Protein AF-A0A2V9HHX9-F1 (afdb_monomer)

Nearest PDB structures (foldseek):
  8jyw-assembly1_A  TM=2.993E-01  e=6.103E+00  Trichoplax adhaerens

Sequence (146 aa):
MHTGVTGSNGVGTNSDPKNKGTGLNLFDDQAAISGDFRPILLASDGRSGRSNPFRGLSHWNLDTSFGKTTAITERMHVTFSADFFNLFNHVIYCDPGATNGNNVGCGGSLSLASGLQNFGVISSQFIPANRTSGSRWIQLSLRFEF

Structure (mmCIF, N/CA/C/O backbone):
data_AF-A0A2V9HHX9-F1
#
_entry.id   AF-A0A2V9HHX9-F1
#
loop_
_atom_site.group_PDB
_atom_site.id
_atom_site.type_symbol
_atom_site.label_atom_id
_atom_site.label_alt_id
_atom_site.label_comp_id
_atom_site.label_asym_id
_atom_site.label_entity_id
_atom_site.label_seq_id
_atom_site.pdbx_PDB_ins_code
_atom_site.Cartn_x
_atom_site.Cartn_y
_atom_site.Cartn_z
_atom_site.occupancy
_atom_site.B_iso_or_equiv
_atom_site.auth_seq_id
_atom_site.auth_comp_id
_atom_site.auth_asym_id
_atom_site.auth_atom_id
_atom_site.pdbx_PDB_model_num
ATOM 1 N N . MET A 1 1 ? -1.157 -5.301 -9.726 1.00 88.12 1 MET A N 1
ATOM 2 C CA . MET A 1 1 ? -0.013 -5.705 -8.885 1.00 88.12 1 MET A CA 1
ATOM 3 C C . MET A 1 1 ? 0.311 -7.136 -9.235 1.00 88.12 1 MET A C 1
ATOM 5 O O . MET A 1 1 ? -0.605 -7.946 -9.298 1.00 88.12 1 MET A O 1
ATOM 9 N N . HIS A 1 2 ? 1.576 -7.397 -9.531 1.00 92.44 2 HIS A N 1
ATOM 10 C CA . HIS A 1 2 ? 2.089 -8.673 -10.007 1.00 92.44 2 HIS A CA 1
ATOM 11 C C . HIS A 1 2 ? 3.028 -9.263 -8.955 1.00 92.44 2 HIS A C 1
ATOM 13 O O . HIS A 1 2 ? 3.791 -8.535 -8.314 1.00 92.44 2 HIS A O 1
ATOM 19 N N . THR A 1 3 ? 2.946 -10.578 -8.768 1.00 92.75 3 THR A N 1
ATOM 20 C CA . THR A 1 3 ? 3.710 -11.349 -7.778 1.00 92.75 3 THR A CA 1
ATOM 21 C C . THR A 1 3 ? 4.722 -12.254 -8.471 1.00 92.75 3 THR A C 1
ATOM 23 O O . THR A 1 3 ? 4.442 -12.756 -9.554 1.00 92.75 3 THR A O 1
ATOM 26 N N . GLY A 1 4 ? 5.856 -12.534 -7.829 1.00 89.69 4 GLY A N 1
ATOM 27 C CA . GLY A 1 4 ? 6.916 -13.370 -8.408 1.00 89.69 4 GLY A CA 1
ATOM 28 C C . GLY A 1 4 ? 7.747 -12.651 -9.472 1.00 89.69 4 GLY A C 1
ATOM 29 O O . GLY A 1 4 ? 8.468 -13.291 -10.231 1.00 89.69 4 GLY A O 1
ATOM 30 N N . VAL A 1 5 ? 7.654 -11.323 -9.527 1.00 90.56 5 VAL A N 1
ATOM 31 C CA . VAL A 1 5 ? 8.353 -10.508 -10.516 1.00 90.56 5 VAL A CA 1
ATOM 32 C C . VAL A 1 5 ? 9.784 -10.253 -10.042 1.00 90.56 5 VAL A C 1
ATOM 34 O O . VAL A 1 5 ? 9.989 -9.637 -8.999 1.00 90.56 5 VAL A O 1
ATOM 37 N N . THR A 1 6 ? 10.780 -10.716 -10.800 1.00 90.06 6 THR A N 1
ATOM 38 C CA . THR A 1 6 ? 12.209 -10.580 -10.449 1.00 90.06 6 THR A CA 1
ATOM 39 C C . THR A 1 6 ? 12.910 -9.413 -11.139 1.00 90.06 6 THR A C 1
ATOM 41 O O . THR A 1 6 ? 14.037 -9.086 -10.786 1.00 90.06 6 THR A O 1
ATOM 44 N N . GLY A 1 7 ? 12.276 -8.784 -12.127 1.00 87.12 7 GLY A N 1
ATOM 45 C CA . GLY A 1 7 ? 12.951 -7.827 -12.999 1.00 87.12 7 GLY A CA 1
ATOM 46 C C . GLY A 1 7 ? 13.628 -8.483 -14.205 1.00 87.12 7 GLY A C 1
ATOM 47 O O . GLY A 1 7 ? 14.001 -9.658 -14.158 1.00 87.12 7 GLY A O 1
ATOM 48 N N . SER A 1 8 ? 13.807 -7.723 -15.283 1.00 88.25 8 SER A N 1
ATOM 49 C CA . SER A 1 8 ? 14.572 -8.131 -16.470 1.00 88.25 8 SER A CA 1
ATOM 50 C C . SER A 1 8 ? 15.372 -6.951 -17.036 1.00 88.25 8 SER A C 1
ATOM 52 O O . SER A 1 8 ? 15.029 -5.790 -16.824 1.00 88.25 8 SER A O 1
ATOM 54 N N . ASN A 1 9 ? 16.492 -7.226 -17.716 1.00 87.25 9 ASN A N 1
ATOM 55 C CA . ASN A 1 9 ? 17.343 -6.207 -18.358 1.00 87.25 9 ASN A CA 1
ATOM 56 C C . ASN A 1 9 ? 17.786 -5.043 -17.439 1.00 87.25 9 ASN A C 1
ATOM 58 O O . ASN A 1 9 ? 17.964 -3.916 -17.894 1.00 87.25 9 ASN A O 1
ATOM 62 N N . GLY A 1 10 ? 17.957 -5.296 -16.135 1.00 87.81 10 GLY A N 1
ATOM 63 C CA . GLY A 1 10 ? 18.320 -4.264 -15.151 1.00 87.81 10 GLY A CA 1
ATOM 64 C C . GLY A 1 10 ? 17.166 -3.345 -14.724 1.00 87.81 10 GLY A C 1
ATOM 65 O O . GLY A 1 10 ? 17.391 -2.392 -13.976 1.00 87.81 10 GLY A O 1
ATOM 66 N N . VAL A 1 11 ? 15.940 -3.633 -15.166 1.00 92.12 11 VAL A N 1
ATOM 67 C CA . VAL A 1 11 ? 14.711 -2.920 -14.806 1.00 92.12 11 VAL A CA 1
ATOM 68 C C . VAL A 1 11 ? 13.934 -3.729 -13.769 1.00 92.12 11 VAL A C 1
ATOM 70 O O . VAL A 1 11 ? 13.819 -4.946 -13.880 1.00 92.12 11 VAL A O 1
ATOM 73 N N . GLY A 1 12 ? 13.434 -3.068 -12.723 1.00 91.44 12 GLY A N 1
ATOM 74 C CA . GLY A 1 12 ? 12.617 -3.690 -11.676 1.00 91.44 12 GLY A CA 1
ATOM 75 C C . GLY A 1 12 ? 13.322 -4.785 -10.863 1.00 91.44 12 GLY A C 1
ATOM 76 O O . GLY A 1 12 ? 12.656 -5.532 -10.150 1.00 91.44 12 GLY A O 1
ATOM 77 N N . THR A 1 13 ? 14.652 -4.909 -10.945 1.00 93.00 13 THR A N 1
ATOM 78 C CA . THR A 1 13 ? 15.423 -6.007 -10.327 1.00 93.00 13 THR A CA 1
ATOM 79 C C . THR A 1 13 ? 15.398 -6.014 -8.801 1.00 93.00 13 THR A C 1
ATOM 81 O O . THR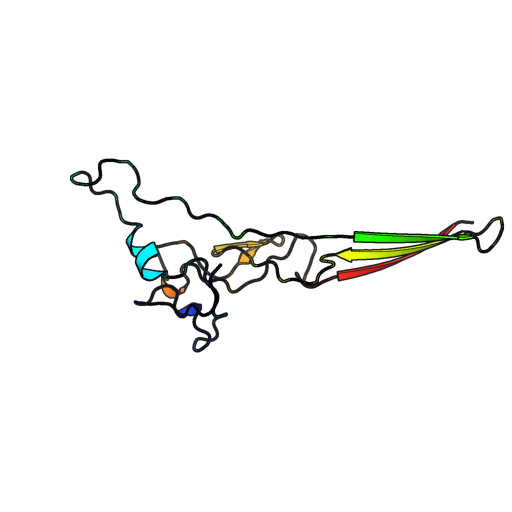 A 1 13 ? 15.687 -7.039 -8.183 1.00 93.00 13 THR A O 1
ATOM 84 N N . ASN A 1 14 ? 15.032 -4.892 -8.175 1.00 92.62 14 ASN A N 1
ATOM 85 C CA . ASN A 1 14 ? 14.867 -4.811 -6.723 1.00 92.62 14 ASN A CA 1
ATOM 86 C C . ASN A 1 14 ? 13.531 -5.406 -6.248 1.00 92.62 14 ASN A C 1
ATOM 88 O O . ASN A 1 14 ? 13.308 -5.507 -5.043 1.00 92.62 14 ASN A O 1
ATOM 92 N N . SER A 1 15 ? 12.657 -5.836 -7.167 1.00 91.56 15 SER A N 1
ATOM 93 C CA . SER A 1 15 ? 11.552 -6.730 -6.825 1.00 91.56 15 SER A CA 1
ATOM 94 C C . SER A 1 15 ? 12.042 -8.152 -6.522 1.00 91.56 15 SER A C 1
ATOM 96 O O . SER A 1 15 ? 11.366 -8.833 -5.765 1.00 91.56 15 SER A O 1
ATOM 98 N N . ASP A 1 16 ? 13.196 -8.615 -7.025 1.00 93.69 16 ASP A N 1
ATOM 99 C CA . ASP A 1 16 ? 13.651 -10.006 -6.839 1.00 93.69 16 ASP A CA 1
ATOM 100 C C . ASP A 1 16 ? 13.850 -10.370 -5.351 1.00 93.69 16 ASP A C 1
ATOM 102 O O . ASP A 1 16 ? 14.689 -9.757 -4.679 1.00 93.69 16 ASP A O 1
ATOM 106 N N . PRO A 1 17 ? 13.161 -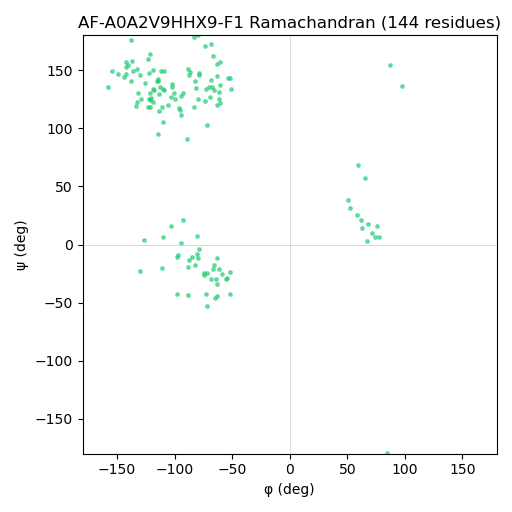11.403 -4.826 1.00 92.25 17 PRO A N 1
ATOM 107 C CA . PRO A 1 17 ? 13.402 -11.914 -3.478 1.00 92.25 17 PRO A CA 1
ATOM 108 C C . PRO A 1 17 ? 14.862 -12.302 -3.195 1.00 92.25 17 PRO A C 1
ATOM 110 O O . PRO A 1 17 ? 15.319 -12.160 -2.059 1.00 92.25 17 PRO A O 1
ATOM 113 N N . LYS A 1 18 ? 15.638 -12.723 -4.207 1.00 90.06 18 LYS A N 1
ATOM 114 C CA . LYS A 1 18 ? 17.084 -12.994 -4.058 1.00 90.06 18 LYS A CA 1
ATOM 115 C C . LYS A 1 18 ? 17.880 -11.737 -3.701 1.00 90.06 18 LYS A C 1
ATOM 117 O O . LYS A 1 18 ? 18.873 -11.824 -2.983 1.00 90.06 18 LYS A O 1
ATOM 122 N N . ASN A 1 19 ? 17.403 -10.573 -4.136 1.00 87.19 19 ASN A N 1
ATOM 123 C CA . ASN A 1 19 ? 17.972 -9.261 -3.830 1.00 87.19 19 ASN A CA 1
ATOM 124 C C . ASN A 1 19 ? 17.316 -8.612 -2.600 1.00 87.19 19 ASN A C 1
ATOM 126 O O . ASN A 1 19 ? 17.391 -7.396 -2.434 1.00 87.19 19 ASN A O 1
ATOM 130 N N . LYS A 1 20 ? 16.670 -9.407 -1.731 1.00 87.88 20 LYS A N 1
ATOM 131 C CA . LYS A 1 20 ? 15.867 -8.930 -0.589 1.00 87.88 20 LYS A CA 1
ATOM 132 C C . LYS A 1 20 ? 14.659 -8.075 -1.005 1.00 87.88 20 LYS A C 1
ATOM 134 O O . LYS A 1 20 ? 14.143 -7.302 -0.199 1.00 87.88 20 LYS A O 1
ATOM 139 N N . GLY A 1 21 ? 14.220 -8.211 -2.255 1.00 88.62 21 GLY A N 1
ATOM 140 C CA . GLY A 1 21 ? 12.984 -7.633 -2.759 1.00 88.62 21 GLY A CA 1
ATOM 141 C C . GLY A 1 21 ? 11.748 -8.369 -2.248 1.00 88.62 21 GLY A C 1
ATOM 142 O O . GLY A 1 21 ? 11.821 -9.436 -1.640 1.00 88.62 21 GLY A O 1
ATOM 143 N N . THR A 1 22 ? 10.581 -7.795 -2.507 1.00 91.31 22 THR A N 1
ATOM 144 C CA . THR A 1 22 ? 9.287 -8.345 -2.070 1.00 91.31 22 THR A CA 1
ATOM 145 C C . THR A 1 22 ? 8.707 -9.395 -3.018 1.00 91.31 22 THR A C 1
ATOM 147 O O . THR A 1 22 ? 7.715 -10.038 -2.690 1.00 91.31 22 THR A O 1
ATOM 150 N N . GLY A 1 23 ? 9.279 -9.552 -4.211 1.00 92.94 23 GLY A N 1
ATOM 151 C CA . GLY A 1 23 ? 8.683 -10.278 -5.332 1.00 92.94 23 GLY A CA 1
ATOM 152 C C . GLY A 1 23 ? 7.508 -9.541 -5.972 1.00 92.94 23 GLY A C 1
ATOM 153 O O . GLY A 1 23 ? 6.784 -10.144 -6.761 1.00 92.94 23 GLY A O 1
ATOM 154 N N . LEU A 1 24 ? 7.274 -8.274 -5.611 1.00 93.69 24 LEU A N 1
ATOM 155 C CA . LEU A 1 24 ? 6.096 -7.512 -6.015 1.00 93.69 24 LEU A CA 1
ATOM 156 C C . LEU A 1 24 ? 6.472 -6.369 -6.952 1.00 93.69 24 LEU A C 1
ATOM 158 O O . LEU A 1 24 ? 7.413 -5.609 -6.690 1.00 93.69 24 LEU A O 1
ATOM 162 N N . ASN A 1 25 ? 5.697 -6.214 -8.020 1.00 93.88 25 ASN A N 1
ATOM 163 C CA . ASN A 1 25 ? 5.839 -5.106 -8.955 1.00 93.88 25 ASN A CA 1
ATOM 164 C C . ASN A 1 25 ? 4.469 -4.616 -9.450 1.00 93.88 25 ASN A C 1
ATOM 166 O O . ASN A 1 25 ? 3.463 -5.332 -9.405 1.00 93.88 25 ASN A O 1
ATOM 170 N N . LEU A 1 26 ? 4.410 -3.370 -9.906 1.00 92.69 26 LEU A N 1
ATOM 171 C CA . LEU A 1 26 ? 3.233 -2.801 -10.548 1.00 92.69 26 LEU A CA 1
ATOM 172 C C . LEU A 1 26 ? 2.970 -3.448 -11.915 1.00 92.69 26 LEU A C 1
ATOM 174 O O . LEU A 1 26 ? 1.807 -3.561 -12.300 1.00 92.69 26 LEU A O 1
ATOM 178 N N . PHE A 1 27 ? 4.025 -3.912 -12.590 1.00 91.44 27 PHE A N 1
ATOM 179 C CA . PHE A 1 27 ? 3.995 -4.473 -13.939 1.00 91.44 27 PHE A CA 1
ATOM 180 C C . PHE A 1 27 ? 4.461 -5.931 -13.961 1.00 91.44 27 PHE A C 1
ATOM 182 O O . PHE A 1 27 ? 5.313 -6.327 -13.168 1.00 91.44 27 PHE A O 1
ATOM 189 N N . ASP A 1 28 ? 3.936 -6.706 -14.908 1.00 91.19 28 ASP A N 1
ATOM 190 C CA . ASP A 1 28 ? 4.386 -8.078 -15.177 1.00 91.19 28 ASP A CA 1
ATOM 191 C C . ASP A 1 28 ? 5.772 -8.077 -15.846 1.00 91.19 28 ASP A C 1
ATOM 193 O O . ASP A 1 28 ? 6.734 -8.644 -15.328 1.00 91.19 28 ASP A O 1
ATOM 197 N N . ASP A 1 29 ? 5.892 -7.322 -16.945 1.00 90.69 29 ASP A N 1
ATOM 198 C CA . ASP A 1 29 ? 7.133 -7.086 -17.683 1.00 90.69 29 ASP A CA 1
ATOM 199 C C . ASP A 1 29 ? 7.533 -5.607 -17.603 1.00 90.69 29 ASP A C 1
ATOM 201 O O . ASP A 1 29 ? 7.079 -4.748 -18.360 1.00 90.69 29 ASP A O 1
ATOM 205 N N . GLN A 1 30 ? 8.398 -5.297 -16.646 1.00 90.44 30 GLN A N 1
ATOM 206 C CA . GLN A 1 30 ? 8.839 -3.928 -16.372 1.00 90.44 30 GLN A CA 1
ATOM 207 C C . GLN A 1 30 ? 9.833 -3.419 -17.433 1.00 90.44 30 GLN A C 1
ATOM 209 O O . GLN A 1 30 ? 9.886 -2.211 -17.685 1.00 90.44 30 GLN A O 1
ATOM 214 N N . ALA A 1 31 ? 10.579 -4.304 -18.104 1.00 89.62 31 ALA A N 1
ATOM 215 C CA . ALA A 1 31 ? 11.489 -3.909 -19.177 1.00 89.62 31 ALA A CA 1
ATOM 216 C C . ALA A 1 31 ? 10.719 -3.500 -20.440 1.00 89.62 31 ALA A C 1
ATOM 218 O O . ALA A 1 31 ? 11.024 -2.459 -21.023 1.00 89.62 31 ALA A O 1
ATOM 219 N N . ALA A 1 32 ? 9.679 -4.249 -20.820 1.00 89.38 32 ALA A N 1
ATOM 220 C CA . ALA A 1 32 ? 8.815 -3.870 -21.940 1.00 89.38 32 ALA A CA 1
ATOM 221 C C . ALA A 1 32 ? 8.082 -2.546 -21.673 1.00 89.38 32 ALA A C 1
ATOM 223 O O . ALA A 1 32 ? 8.063 -1.666 -22.534 1.00 89.38 32 ALA A O 1
ATOM 224 N N . ILE A 1 33 ? 7.536 -2.373 -20.461 1.00 89.31 33 ILE A N 1
ATOM 225 C CA . ILE A 1 33 ? 6.833 -1.139 -20.085 1.00 89.31 33 ILE A CA 1
ATOM 226 C C . ILE A 1 33 ? 7.782 0.055 -20.073 1.00 89.31 33 ILE A C 1
ATOM 228 O O . ILE A 1 33 ? 7.445 1.089 -20.638 1.00 89.31 33 ILE A O 1
ATOM 232 N N . SER A 1 34 ? 8.974 -0.065 -19.482 1.00 88.44 34 SER A N 1
ATOM 233 C CA . SER A 1 34 ? 9.930 1.048 -19.481 1.00 88.44 34 SER A CA 1
ATOM 234 C C . SER A 1 34 ? 10.400 1.423 -20.893 1.00 88.44 34 SER A C 1
ATOM 236 O O . SER A 1 34 ? 10.568 2.604 -21.173 1.00 88.44 34 SER A O 1
ATOM 238 N N . GLY A 1 35 ? 10.526 0.465 -21.818 1.00 86.75 35 GLY A N 1
ATOM 239 C CA . GLY A 1 35 ? 10.861 0.740 -23.221 1.00 86.75 35 GLY A CA 1
ATOM 240 C C . GLY A 1 35 ? 9.789 1.503 -24.017 1.00 86.75 35 GLY A C 1
ATOM 241 O O . GLY A 1 35 ? 10.116 2.127 -25.029 1.00 86.75 35 GLY A O 1
ATOM 242 N N . ASP A 1 36 ? 8.528 1.496 -23.573 1.00 86.19 36 ASP A N 1
ATOM 243 C CA . ASP A 1 36 ? 7.434 2.223 -24.240 1.00 86.19 36 ASP A CA 1
ATOM 244 C C . ASP A 1 36 ? 7.502 3.746 -23.993 1.00 86.19 36 ASP A C 1
ATOM 246 O O . ASP A 1 36 ? 7.058 4.558 -24.812 1.00 86.19 36 ASP A O 1
ATOM 250 N N . PHE A 1 37 ? 8.131 4.162 -22.889 1.00 83.44 37 PHE A N 1
ATOM 251 C CA . PHE A 1 37 ? 8.327 5.568 -22.540 1.00 83.44 37 PHE A CA 1
ATOM 252 C C . PHE A 1 37 ? 9.635 6.085 -23.147 1.00 83.44 37 PHE A C 1
ATOM 254 O O . PHE A 1 37 ? 10.698 6.043 -22.537 1.00 83.44 37 PHE A O 1
ATOM 261 N N . ARG A 1 38 ? 9.553 6.626 -24.364 1.00 80.81 38 ARG A N 1
ATOM 262 C CA . ARG A 1 38 ? 10.678 7.286 -25.045 1.00 80.81 38 ARG A CA 1
ATOM 263 C C . ARG A 1 38 ? 10.348 8.729 -25.430 1.00 80.81 38 ARG A C 1
ATOM 265 O O . ARG A 1 38 ? 9.167 9.065 -25.555 1.00 80.81 38 ARG A O 1
ATOM 272 N N . PRO A 1 39 ? 11.365 9.580 -25.665 1.00 79.94 39 PRO A N 1
ATOM 273 C CA . PRO A 1 39 ? 11.147 10.890 -26.261 1.00 79.94 39 PRO A CA 1
ATOM 274 C C . PRO A 1 39 ? 10.340 10.787 -27.560 1.00 79.94 39 PRO A C 1
ATOM 276 O O . PRO A 1 39 ? 10.499 9.839 -28.339 1.00 79.94 39 PRO A O 1
ATOM 279 N N . ILE A 1 40 ? 9.476 11.778 -27.780 1.00 81.56 40 ILE A N 1
ATOM 280 C CA . ILE A 1 40 ? 8.666 11.889 -28.994 1.00 81.56 40 ILE A CA 1
ATOM 281 C C . ILE A 1 40 ? 9.602 12.210 -30.161 1.00 81.56 40 ILE A C 1
ATOM 283 O O . ILE A 1 40 ? 10.368 13.173 -30.112 1.00 81.56 40 ILE A O 1
ATOM 287 N N . LEU A 1 41 ? 9.527 11.412 -31.220 1.00 84.44 41 LEU A N 1
ATOM 288 C CA . LEU A 1 41 ? 10.262 11.626 -32.459 1.00 84.44 41 LEU A CA 1
ATOM 289 C C . LEU A 1 41 ? 9.363 12.369 -33.447 1.00 84.44 41 LEU A C 1
ATOM 291 O O . LEU A 1 41 ? 8.370 11.818 -33.919 1.00 84.44 41 LEU A O 1
ATOM 295 N N . LEU A 1 42 ? 9.739 13.599 -33.810 1.00 82.19 42 LEU A N 1
ATOM 296 C CA . LEU A 1 42 ? 8.923 14.470 -34.671 1.00 82.19 42 LEU A CA 1
ATOM 297 C C . LEU A 1 42 ? 8.611 13.858 -36.051 1.00 82.19 42 LEU A C 1
ATOM 299 O O . LEU A 1 42 ? 7.626 14.232 -36.675 1.00 82.19 42 LEU A O 1
ATOM 303 N N . ALA A 1 43 ? 9.450 12.938 -36.535 1.00 84.38 43 ALA A N 1
ATOM 304 C CA . ALA A 1 43 ? 9.326 12.343 -37.865 1.00 84.38 43 ALA A CA 1
ATOM 305 C C . ALA A 1 43 ? 8.441 11.085 -37.921 1.00 84.38 43 ALA A C 1
ATOM 307 O O . ALA A 1 43 ? 8.022 10.691 -39.007 1.00 84.38 43 ALA A O 1
ATOM 308 N N . SER A 1 44 ? 8.188 10.422 -36.790 1.00 83.12 44 SER A N 1
ATOM 309 C CA . SER A 1 44 ? 7.517 9.111 -36.763 1.00 83.12 44 SER A CA 1
ATOM 310 C C . SER A 1 44 ? 6.350 9.029 -35.786 1.00 83.12 44 SER A C 1
ATOM 312 O O . SER A 1 44 ? 5.459 8.198 -35.970 1.00 83.12 44 SER A O 1
ATOM 314 N N . ASP A 1 45 ? 6.315 9.884 -34.765 1.00 81.88 45 ASP A N 1
ATOM 315 C CA . ASP A 1 45 ? 5.243 9.896 -33.782 1.00 81.88 45 ASP A CA 1
ATOM 316 C C . ASP A 1 45 ? 4.171 10.920 -34.184 1.00 81.88 45 ASP A C 1
ATOM 318 O O . ASP A 1 45 ? 4.377 12.128 -34.137 1.00 81.88 45 ASP A O 1
ATOM 322 N N . GLY A 1 46 ? 2.988 10.431 -34.568 1.00 80.81 46 GLY A N 1
ATOM 323 C CA . GLY A 1 46 ? 1.857 11.271 -34.988 1.00 80.81 46 GLY A CA 1
ATOM 324 C C . GLY A 1 46 ? 1.041 11.890 -33.844 1.00 80.81 46 GLY A C 1
ATOM 325 O O . GLY A 1 46 ? -0.038 12.425 -34.092 1.00 80.81 46 GLY A O 1
ATOM 326 N N . ARG A 1 47 ? 1.485 11.761 -32.585 1.00 76.56 47 ARG A N 1
ATOM 327 C CA . ARG A 1 47 ? 0.779 12.256 -31.389 1.00 76.56 47 ARG A CA 1
ATOM 328 C C . ARG A 1 47 ? 1.765 12.798 -30.358 1.00 76.56 47 ARG A C 1
ATOM 330 O O . ARG A 1 47 ? 2.865 12.272 -30.199 1.00 76.56 47 ARG A O 1
ATOM 337 N N . SER A 1 48 ? 1.342 13.824 -29.621 1.00 66.75 48 SER A N 1
ATOM 338 C CA . SER A 1 48 ? 2.052 14.309 -28.439 1.00 66.75 48 SER A CA 1
ATOM 339 C C . SER A 1 48 ? 1.899 13.293 -27.301 1.00 66.75 48 SER A C 1
ATOM 341 O O . SER A 1 48 ? 0.842 13.215 -26.678 1.00 66.75 48 SER A O 1
ATOM 343 N N . GLY A 1 49 ? 2.947 12.508 -27.053 1.00 65.56 49 GLY A N 1
ATOM 344 C CA . GLY A 1 49 ? 2.979 11.455 -26.035 1.00 65.56 49 GLY A CA 1
ATOM 345 C C . GLY A 1 49 ? 2.686 10.070 -26.618 1.00 65.56 49 GLY A C 1
ATOM 346 O O . GLY A 1 49 ? 1.802 9.905 -27.457 1.00 65.56 49 GLY A O 1
ATOM 347 N N . ARG A 1 50 ? 3.469 9.073 -26.188 1.00 71.12 50 ARG A N 1
ATOM 348 C CA . ARG A 1 50 ? 3.409 7.690 -26.695 1.00 71.12 50 ARG A CA 1
ATOM 349 C C . ARG A 1 50 ? 2.588 6.770 -25.786 1.00 71.12 50 ARG A C 1
ATOM 351 O O . ARG A 1 50 ? 1.796 5.986 -26.293 1.00 71.12 50 ARG A O 1
ATOM 358 N N . SER A 1 51 ? 2.760 6.894 -24.470 1.00 75.75 51 SER A N 1
ATOM 359 C CA . SER A 1 51 ? 2.219 5.951 -23.488 1.00 75.75 51 SER A CA 1
ATOM 360 C C . SER A 1 51 ? 1.277 6.609 -22.477 1.00 75.75 51 SER A C 1
ATOM 362 O O . SER A 1 51 ? 1.232 7.835 -22.341 1.00 75.75 51 SER A O 1
ATOM 364 N N . ASN A 1 52 ? 0.499 5.780 -21.782 1.00 75.44 52 ASN A N 1
ATOM 365 C CA . ASN A 1 52 ? -0.499 6.224 -20.812 1.00 75.44 52 ASN A CA 1
ATOM 366 C C . ASN A 1 52 ? 0.157 6.598 -19.474 1.00 75.44 52 ASN A C 1
ATOM 368 O O . ASN A 1 52 ? 1.125 5.955 -19.068 1.00 75.44 52 ASN A O 1
ATOM 372 N N . PRO A 1 53 ? -0.384 7.587 -18.738 1.00 78.94 53 PRO A N 1
ATOM 373 C CA . PRO A 1 53 ? 0.081 7.866 -17.387 1.00 78.94 53 PRO A CA 1
ATOM 374 C C . PRO A 1 53 ? -0.131 6.640 -16.493 1.00 78.94 53 PRO A C 1
ATOM 376 O O . PRO A 1 53 ? -1.192 6.008 -16.527 1.00 78.94 53 PRO A O 1
ATOM 379 N N . PHE A 1 54 ? 0.862 6.330 -15.663 1.00 85.19 54 PHE A N 1
ATOM 380 C CA . PHE A 1 54 ? 0.731 5.267 -14.676 1.00 85.19 54 PHE A CA 1
ATOM 381 C C . PHE A 1 54 ? -0.364 5.595 -13.661 1.00 85.19 54 PHE A C 1
ATOM 383 O O . PHE A 1 54 ? -0.582 6.750 -13.286 1.00 85.19 54 PHE A O 1
ATOM 390 N N . ARG A 1 55 ? -1.065 4.554 -13.216 1.00 84.25 55 ARG A N 1
ATOM 391 C CA . ARG A 1 55 ? -2.051 4.630 -12.139 1.00 84.25 55 ARG A CA 1
ATOM 392 C C . ARG A 1 55 ? -1.494 3.928 -10.908 1.00 84.25 55 ARG A C 1
ATOM 394 O O . ARG A 1 55 ? -0.732 2.972 -11.038 1.00 84.25 55 ARG A O 1
ATOM 401 N N . GLY A 1 56 ? -1.895 4.414 -9.739 1.00 85.50 56 GLY A N 1
ATOM 402 C CA . GLY A 1 56 ? -1.609 3.759 -8.470 1.00 85.50 56 GLY A CA 1
ATOM 403 C C . GLY A 1 56 ? -2.353 2.433 -8.312 1.00 85.50 56 GLY A C 1
ATOM 404 O O . GLY A 1 56 ? -3.213 2.054 -9.114 1.00 85.50 56 GLY A O 1
ATOM 405 N N . LEU A 1 57 ? -2.012 1.732 -7.244 1.00 89.94 57 LEU A N 1
ATOM 406 C CA . LEU A 1 57 ? -2.635 0.510 -6.784 1.00 89.94 57 LEU A CA 1
ATOM 407 C C . LEU A 1 57 ? -4.031 0.809 -6.244 1.00 89.94 57 LEU A C 1
ATOM 409 O O . LEU A 1 57 ? -4.250 1.737 -5.466 1.00 89.94 57 LEU A O 1
ATOM 413 N N . SER A 1 58 ? -4.985 -0.034 -6.627 1.00 88.75 58 SER A N 1
ATOM 414 C CA . SER A 1 58 ? -6.283 -0.044 -5.967 1.00 88.75 58 SER A CA 1
ATOM 415 C C . SER A 1 58 ? -6.113 -0.541 -4.534 1.00 88.75 58 SER A C 1
ATOM 417 O O . SER A 1 58 ? -5.432 -1.539 -4.289 1.00 88.75 58 SER A O 1
ATOM 419 N N . HIS A 1 59 ? -6.752 0.146 -3.595 1.00 87.69 59 HIS A N 1
ATOM 420 C CA . HIS A 1 59 ? -6.832 -0.272 -2.208 1.00 87.69 59 HIS A CA 1
ATOM 421 C C . HIS A 1 59 ? -8.241 -0.066 -1.668 1.00 87.69 59 HIS A C 1
ATOM 423 O O . HIS A 1 59 ? -9.007 0.760 -2.164 1.00 87.69 59 HIS A O 1
ATOM 429 N N . TRP A 1 60 ? -8.564 -0.807 -0.616 1.00 90.06 60 TRP A N 1
ATOM 430 C CA . TRP A 1 60 ? -9.785 -0.641 0.155 1.00 90.06 60 TRP A CA 1
ATOM 431 C C . TRP A 1 60 ? -9.446 -0.820 1.631 1.00 90.06 60 TRP A C 1
ATOM 433 O O . TRP A 1 60 ? -8.464 -1.466 1.971 1.00 90.06 60 TRP A O 1
ATOM 443 N N . ASN A 1 61 ? -10.229 -0.227 2.523 1.00 90.88 61 ASN A N 1
ATOM 444 C CA . ASN A 1 61 ? -10.079 -0.434 3.956 1.00 90.88 61 ASN A CA 1
ATOM 445 C C . ASN A 1 61 ? -11.461 -0.445 4.601 1.00 90.88 61 ASN A C 1
ATOM 447 O O . ASN A 1 61 ? -12.343 0.298 4.173 1.00 90.88 61 ASN A O 1
ATOM 451 N N . LEU A 1 62 ? -11.635 -1.279 5.624 1.00 92.88 62 LEU A N 1
ATOM 452 C CA . LEU A 1 62 ? -12.858 -1.320 6.414 1.00 92.88 62 LEU A CA 1
ATOM 453 C C . LEU A 1 62 ? -12.514 -1.078 7.880 1.00 92.88 62 LEU A C 1
ATOM 455 O O . LEU A 1 62 ? -11.808 -1.881 8.497 1.00 92.88 62 LEU A O 1
ATOM 459 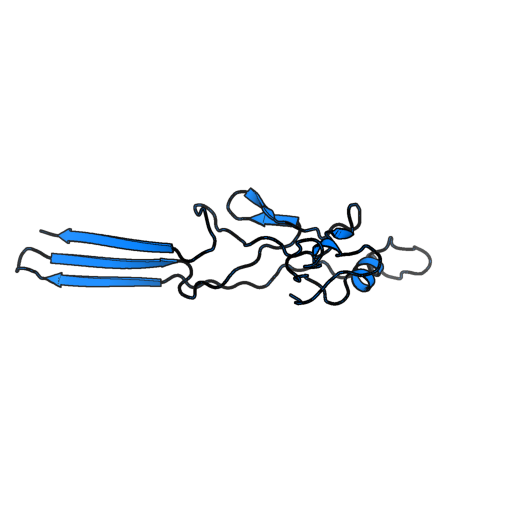N N . ASP A 1 63 ? -13.063 0.007 8.413 1.00 93.56 63 ASP A N 1
ATOM 460 C CA . ASP A 1 63 ? -12.983 0.373 9.820 1.00 93.56 63 ASP A CA 1
ATOM 461 C C . ASP A 1 63 ? -14.373 0.213 10.446 1.00 93.56 63 ASP A C 1
ATOM 463 O O . ASP A 1 63 ? -15.379 0.613 9.856 1.00 93.56 63 ASP A O 1
ATOM 467 N N . THR A 1 64 ? -14.448 -0.413 11.620 1.00 94.75 64 THR A N 1
ATOM 468 C CA . THR A 1 64 ? -15.724 -0.751 12.272 1.00 94.75 64 THR A CA 1
ATOM 469 C C . THR A 1 64 ? -15.680 -0.469 13.762 1.00 94.75 64 THR A C 1
ATOM 471 O O . THR A 1 64 ? -14.692 -0.796 14.412 1.00 94.75 64 THR A O 1
ATOM 474 N N . SER A 1 65 ? -16.778 0.040 14.315 1.00 96.31 65 SER A N 1
ATOM 475 C CA . SER A 1 65 ? -16.959 0.244 15.754 1.00 96.31 65 SER A CA 1
ATOM 476 C C . SER A 1 65 ? -18.124 -0.598 16.264 1.00 96.31 65 SER A C 1
ATOM 478 O O . SER A 1 65 ? -19.197 -0.606 15.658 1.00 96.31 65 SER A O 1
ATOM 480 N N . PHE A 1 66 ? -17.920 -1.297 17.379 1.00 95.50 66 PHE A N 1
ATOM 481 C CA . PHE A 1 66 ? -18.963 -2.034 18.087 1.00 95.50 66 PHE A CA 1
ATOM 482 C C . PHE A 1 66 ? -19.110 -1.475 19.494 1.00 95.50 66 PHE A C 1
ATOM 484 O O . PHE A 1 66 ? -18.156 -1.486 20.264 1.00 95.50 66 PHE A O 1
ATOM 491 N N . GLY A 1 67 ? -20.311 -1.022 19.847 1.00 95.94 67 GLY A N 1
ATOM 492 C CA . GLY A 1 67 ? -20.631 -0.501 21.172 1.00 95.94 67 GLY A CA 1
ATOM 493 C C . GLY A 1 67 ? -21.824 -1.220 21.786 1.00 95.94 67 GLY A C 1
ATOM 494 O O . GLY A 1 67 ? -22.809 -1.495 21.101 1.00 95.94 67 GLY A O 1
ATOM 495 N N . LYS A 1 68 ? -21.751 -1.510 23.086 1.00 95.94 68 LYS A N 1
ATOM 496 C CA . LYS A 1 68 ? -22.876 -2.016 23.871 1.00 95.94 68 LYS A CA 1
ATOM 497 C C . LYS A 1 68 ? -23.002 -1.244 25.176 1.00 95.94 68 LYS A C 1
ATOM 499 O O . LYS A 1 68 ? -22.091 -1.246 26.002 1.00 95.94 68 LYS A O 1
ATOM 504 N N . THR A 1 69 ? -24.172 -0.656 25.381 1.00 96.00 69 THR A N 1
ATOM 505 C CA . THR A 1 69 ? -24.564 -0.045 26.651 1.00 96.00 69 THR A CA 1
ATOM 506 C C . THR A 1 69 ? -25.344 -1.055 27.479 1.00 96.00 69 THR A C 1
ATOM 508 O O . THR A 1 69 ? -26.301 -1.662 27.001 1.00 96.00 69 THR A O 1
ATOM 511 N N . THR A 1 70 ? -24.916 -1.255 28.721 1.00 94.06 70 THR A N 1
ATOM 512 C CA . THR A 1 70 ? -25.569 -2.129 29.696 1.00 94.06 70 THR A CA 1
ATOM 513 C C . THR A 1 70 ? -25.922 -1.297 30.924 1.00 94.06 70 THR A C 1
ATOM 515 O O . THR A 1 70 ? -25.058 -0.624 31.488 1.00 94.06 70 THR A O 1
ATOM 518 N N . ALA A 1 71 ? -27.192 -1.315 31.325 1.00 93.62 71 ALA A N 1
ATOM 519 C CA . ALA A 1 71 ? -27.619 -0.714 32.584 1.00 93.62 71 ALA A CA 1
ATOM 520 C C . ALA A 1 71 ? -27.157 -1.613 33.738 1.00 93.62 71 ALA A C 1
ATOM 522 O O . ALA A 1 7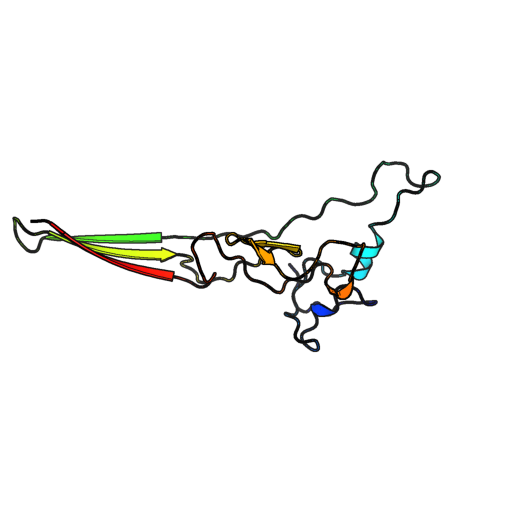1 ? -27.475 -2.803 33.750 1.00 93.62 71 ALA A O 1
ATOM 523 N N . ILE A 1 72 ? -26.388 -1.057 34.676 1.00 88.75 72 ILE A N 1
ATOM 524 C CA . ILE A 1 72 ? -26.028 -1.755 35.919 1.00 88.75 72 ILE A CA 1
ATOM 525 C C . ILE A 1 72 ? -27.102 -1.480 36.973 1.00 88.75 72 ILE A C 1
ATOM 527 O O . ILE A 1 72 ? -27.550 -2.399 37.653 1.00 88.75 72 ILE A O 1
ATOM 531 N N . THR A 1 73 ? -27.543 -0.225 37.082 1.00 89.94 73 THR A N 1
ATOM 532 C CA . THR A 1 73 ? -28.659 0.202 37.938 1.00 89.94 73 THR A CA 1
ATOM 533 C C . THR A 1 73 ? -29.528 1.215 37.190 1.00 89.94 73 THR A C 1
ATOM 535 O O . THR A 1 73 ? -29.187 1.627 36.085 1.00 89.94 73 THR A O 1
ATOM 538 N N . GLU A 1 74 ? -30.636 1.652 37.790 1.00 87.88 74 GLU A N 1
ATOM 539 C CA . GLU A 1 74 ? -31.532 2.669 37.207 1.00 87.88 74 GLU A CA 1
ATOM 540 C C . GLU A 1 74 ? -30.857 4.027 36.970 1.00 87.88 74 GLU A C 1
ATOM 542 O O . GLU A 1 74 ? -31.352 4.830 36.188 1.00 87.88 74 GLU A O 1
ATOM 547 N N . ARG A 1 75 ? -29.745 4.296 37.663 1.00 88.88 75 ARG A N 1
ATOM 548 C CA . ARG A 1 75 ? -28.973 5.537 37.521 1.00 88.88 75 ARG A CA 1
ATOM 549 C C . ARG A 1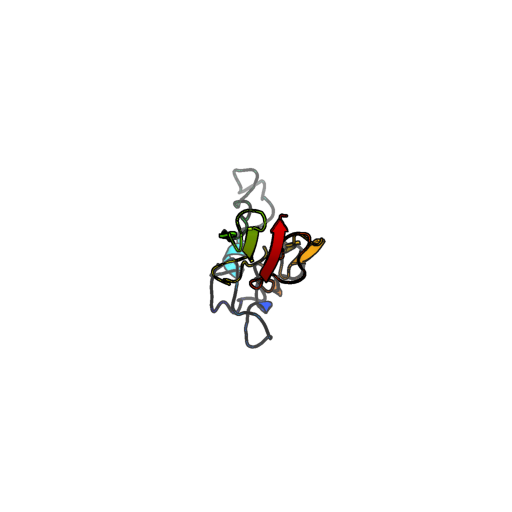 75 ? -27.620 5.313 36.863 1.00 88.88 75 ARG A C 1
ATOM 551 O O . ARG A 1 75 ? -27.052 6.258 36.350 1.00 88.88 75 ARG A O 1
ATOM 558 N N . MET A 1 76 ? -27.101 4.082 36.870 1.00 91.44 76 MET A N 1
ATOM 559 C CA . MET A 1 76 ? -25.763 3.781 36.367 1.00 91.44 76 MET A CA 1
ATOM 560 C C . MET A 1 76 ? -25.809 2.966 35.081 1.00 91.44 76 MET A C 1
ATOM 562 O O . MET A 1 76 ? -26.221 1.800 35.074 1.00 91.44 76 MET A O 1
ATOM 566 N N . HIS A 1 77 ? -25.268 3.546 34.017 1.00 94.25 77 HIS A N 1
ATOM 567 C CA . HIS A 1 77 ? -25.084 2.891 32.731 1.00 94.25 77 HIS A CA 1
ATOM 568 C C . HIS A 1 77 ? -23.598 2.761 32.412 1.00 94.25 77 HIS A C 1
ATOM 570 O O . HIS A 1 77 ? -22.796 3.663 32.659 1.00 94.25 77 HIS A O 1
ATOM 576 N N . VAL A 1 78 ? -23.227 1.620 31.836 1.00 95.12 78 VAL A N 1
ATOM 577 C CA . VAL A 1 78 ? -21.868 1.374 31.357 1.00 95.12 78 VAL A CA 1
ATOM 578 C C . VAL A 1 78 ? -21.913 1.064 29.876 1.00 95.12 78 VAL A C 1
ATOM 580 O O . VAL A 1 78 ? -22.601 0.142 29.441 1.00 95.12 78 VAL A O 1
ATOM 583 N N . THR A 1 79 ? -21.160 1.830 29.096 1.00 95.88 79 THR A N 1
ATOM 584 C CA . THR A 1 79 ? -20.972 1.590 27.666 1.00 95.88 79 THR A CA 1
ATOM 585 C C . THR A 1 79 ? -19.581 1.033 27.431 1.00 95.88 79 THR A C 1
ATOM 587 O O . THR A 1 79 ? -18.585 1.681 27.748 1.00 95.88 79 THR A O 1
ATOM 590 N N . PHE A 1 80 ? -19.525 -0.168 26.869 1.00 96.25 80 PHE A N 1
ATOM 591 C CA . PHE A 1 80 ? -18.302 -0.777 26.366 1.00 96.25 80 PHE A CA 1
ATOM 592 C C . PHE A 1 80 ? -18.261 -0.613 24.851 1.00 96.25 80 PHE A C 1
ATOM 594 O O . PHE A 1 80 ? -19.242 -0.945 24.183 1.00 96.25 80 PHE A O 1
ATOM 601 N N . SER A 1 81 ? -17.148 -0.134 24.303 1.00 96.69 81 SER A N 1
ATOM 602 C CA . SER A 1 81 ? -16.944 -0.075 22.857 1.00 96.69 81 SER A CA 1
ATOM 603 C C . SER A 1 81 ? -15.586 -0.619 22.431 1.00 96.69 81 SER A C 1
ATOM 605 O O . SER A 1 81 ? -14.605 -0.567 23.176 1.00 96.69 81 SER A O 1
ATOM 607 N N . ALA A 1 82 ? -15.549 -1.156 21.217 1.00 96.56 82 ALA A N 1
ATOM 608 C CA . ALA A 1 82 ? -14.361 -1.649 20.549 1.00 96.56 82 ALA A CA 1
ATOM 609 C C . ALA A 1 82 ? -14.328 -1.118 19.112 1.00 96.56 82 ALA A C 1
ATOM 611 O O . ALA A 1 82 ? -15.218 -1.419 18.313 1.00 96.56 82 ALA A O 1
ATOM 612 N N . ASP A 1 83 ? -13.288 -0.360 18.789 1.00 95.56 83 ASP A N 1
ATOM 613 C CA . ASP A 1 83 ? -13.033 0.185 17.460 1.00 95.56 83 ASP A CA 1
ATOM 614 C C . ASP A 1 83 ? -11.929 -0.628 16.784 1.00 95.56 83 ASP A C 1
ATOM 616 O O . ASP A 1 83 ? -10.848 -0.818 17.341 1.00 95.56 83 ASP A O 1
ATOM 620 N N . PHE A 1 84 ? -12.201 -1.116 15.579 1.00 94.50 84 PHE A N 1
ATOM 621 C CA . PHE A 1 84 ? -11.284 -1.892 14.755 1.00 94.50 84 PHE A CA 1
ATOM 622 C C . PHE A 1 84 ? -10.922 -1.076 13.518 1.00 94.50 84 PHE A C 1
ATOM 624 O O . PHE A 1 84 ? -11.769 -0.840 12.658 1.00 94.50 84 PHE A O 1
ATOM 631 N N . PHE A 1 85 ? -9.652 -0.708 13.396 1.00 93.06 85 PHE A N 1
ATOM 632 C CA . PHE A 1 85 ? -9.098 -0.084 12.200 1.00 93.06 85 PHE A CA 1
ATOM 633 C C . PHE A 1 85 ? -8.374 -1.140 11.368 1.00 93.06 85 PHE A C 1
ATOM 635 O O . PHE A 1 85 ? -7.469 -1.802 11.885 1.00 93.06 85 PHE A O 1
ATOM 642 N N . ASN A 1 86 ? -8.734 -1.278 10.089 1.00 92.50 86 ASN A N 1
ATOM 643 C CA . ASN A 1 86 ? -8.375 -2.417 9.233 1.00 92.50 86 ASN A CA 1
ATOM 644 C C . ASN A 1 86 ? -8.889 -3.750 9.813 1.00 92.50 86 ASN A C 1
ATOM 646 O O . ASN A 1 86 ? -8.111 -4.605 10.248 1.00 92.50 86 ASN A O 1
ATOM 650 N N . LEU A 1 87 ? -10.218 -3.927 9.825 1.00 93.56 87 LEU A N 1
ATOM 651 C CA . LEU A 1 87 ? -10.897 -5.096 10.407 1.00 93.56 87 LEU A CA 1
ATOM 652 C C . LEU A 1 87 ? -10.329 -6.426 9.888 1.00 93.56 87 LEU A C 1
ATOM 654 O O . LEU A 1 87 ? -10.094 -7.347 10.673 1.00 93.56 87 LEU A O 1
ATOM 658 N N . PHE A 1 88 ? -10.068 -6.510 8.581 1.00 93.69 88 PHE A N 1
ATOM 659 C CA . PHE A 1 88 ? -9.556 -7.714 7.922 1.00 93.69 88 PHE A CA 1
ATOM 660 C C . PHE A 1 88 ? -8.043 -7.912 8.065 1.00 93.69 88 PHE A C 1
ATOM 662 O O . PHE A 1 88 ? -7.541 -8.974 7.705 1.00 93.69 88 PHE A O 1
ATOM 669 N N . ASN A 1 89 ? -7.315 -6.929 8.604 1.00 93.00 89 ASN A N 1
ATOM 670 C CA . ASN A 1 89 ? -5.857 -6.957 8.743 1.00 93.00 89 ASN A CA 1
ATOM 671 C C . ASN A 1 89 ? -5.127 -7.313 7.439 1.00 93.00 89 ASN A C 1
ATOM 673 O O . ASN A 1 89 ? -4.145 -8.057 7.450 1.00 93.00 89 ASN A O 1
ATOM 677 N N . HIS A 1 90 ? -5.626 -6.815 6.310 1.00 92.94 90 HIS A N 1
ATOM 678 C CA . HIS A 1 90 ? -4.958 -7.007 5.030 1.00 92.94 90 HIS A CA 1
ATOM 679 C C . HIS A 1 90 ? -3.941 -5.884 4.803 1.00 92.94 90 HIS A C 1
ATOM 681 O O . HIS A 1 90 ? -4.093 -4.776 5.326 1.00 92.94 90 HIS A O 1
ATOM 687 N N . VAL A 1 91 ? -2.879 -6.175 4.053 1.00 91.06 91 VAL A N 1
ATOM 688 C CA . VAL A 1 91 ? -1.847 -5.183 3.742 1.00 91.06 91 VAL A CA 1
ATOM 689 C C . VAL A 1 91 ? -2.348 -4.288 2.619 1.00 91.06 91 VAL A C 1
ATOM 691 O O . VAL A 1 91 ? -2.702 -4.770 1.545 1.00 91.06 91 VAL A O 1
ATOM 694 N N . ILE A 1 92 ? -2.329 -2.982 2.861 1.00 91.69 92 ILE A N 1
ATOM 695 C CA . ILE A 1 92 ? -2.526 -1.978 1.822 1.00 91.69 92 ILE A CA 1
ATOM 696 C C . ILE A 1 92 ? -1.142 -1.532 1.375 1.00 91.69 92 ILE A C 1
ATOM 698 O O . ILE A 1 92 ? -0.369 -1.010 2.176 1.00 91.69 92 ILE A O 1
ATOM 702 N N . TYR A 1 93 ? -0.801 -1.768 0.114 1.00 93.00 93 TYR A N 1
ATOM 703 C CA . TYR A 1 93 ? 0.492 -1.370 -0.431 1.00 93.00 93 TYR A CA 1
ATOM 704 C C . TYR A 1 93 ? 0.509 0.115 -0.774 1.00 93.00 93 TYR A C 1
ATOM 706 O O . TYR A 1 93 ? -0.507 0.677 -1.179 1.00 93.00 93 TYR A O 1
ATOM 714 N N . CYS A 1 94 ? 1.669 0.743 -0.603 1.00 92.25 94 CYS A N 1
ATOM 715 C CA . CYS A 1 94 ? 1.874 2.103 -1.074 1.00 92.25 94 CYS A CA 1
ATOM 716 C C . CYS A 1 94 ? 2.339 2.105 -2.531 1.00 92.25 94 CYS A C 1
ATOM 718 O O . CYS A 1 94 ? 3.048 1.194 -2.969 1.00 92.25 94 CYS A O 1
ATOM 720 N N . ASP A 1 95 ? 1.963 3.151 -3.257 1.00 92.56 95 ASP A N 1
ATOM 721 C CA . ASP A 1 95 ? 2.341 3.329 -4.651 1.00 92.56 95 ASP A CA 1
ATOM 722 C C . ASP A 1 95 ? 3.848 3.593 -4.813 1.00 92.56 95 ASP A C 1
ATOM 724 O O . ASP A 1 95 ? 4.433 4.326 -4.004 1.00 92.56 95 ASP A O 1
ATOM 728 N N . PRO A 1 96 ? 4.496 3.042 -5.860 1.00 91.88 96 PRO A N 1
ATOM 729 C CA . PRO A 1 96 ? 5.923 3.245 -6.082 1.00 91.88 96 PRO A CA 1
ATOM 730 C C . PRO A 1 96 ? 6.269 4.724 -6.292 1.00 91.88 96 PRO A C 1
ATOM 732 O O . PRO A 1 96 ? 5.731 5.376 -7.187 1.00 91.88 96 PRO A O 1
ATOM 735 N N . GLY A 1 97 ? 7.195 5.251 -5.489 1.00 89.12 97 GLY A N 1
ATOM 736 C CA . GLY A 1 97 ? 7.629 6.651 -5.563 1.00 89.12 97 GLY A CA 1
ATOM 737 C C . GLY A 1 97 ? 6.629 7.679 -5.014 1.00 89.12 97 GLY A C 1
ATOM 738 O O . GLY A 1 97 ? 6.870 8.878 -5.148 1.00 89.12 97 GLY A O 1
ATOM 739 N N . ALA A 1 98 ? 5.525 7.239 -4.400 1.00 91.06 98 ALA A N 1
ATOM 740 C CA . ALA A 1 98 ? 4.596 8.117 -3.691 1.00 91.06 98 ALA A CA 1
ATOM 741 C C . ALA A 1 98 ? 5.064 8.403 -2.251 1.00 91.06 98 ALA A C 1
ATOM 743 O O . ALA A 1 98 ? 6.081 7.890 -1.783 1.00 91.06 98 ALA A O 1
ATOM 744 N N . THR A 1 99 ? 4.301 9.213 -1.522 1.00 91.81 99 THR A N 1
ATOM 745 C CA . THR A 1 99 ? 4.435 9.398 -0.073 1.00 91.81 99 THR A CA 1
ATOM 746 C C . THR A 1 99 ? 3.188 8.865 0.625 1.00 91.81 99 THR A C 1
ATOM 748 O O . THR A 1 99 ? 2.073 9.001 0.121 1.00 91.81 99 THR A O 1
ATOM 751 N N . ASN A 1 100 ? 3.358 8.234 1.788 1.00 90.25 100 ASN A N 1
ATOM 752 C CA . ASN A 1 100 ? 2.220 7.783 2.589 1.00 90.25 100 ASN A CA 1
ATOM 753 C C . ASN A 1 100 ? 1.591 8.938 3.397 1.00 90.25 100 ASN A C 1
ATOM 755 O O . ASN A 1 100 ? 2.071 10.073 3.370 1.00 90.25 100 ASN A O 1
ATOM 759 N N . GLY A 1 101 ? 0.538 8.642 4.169 1.00 87.94 101 GLY A N 1
ATOM 760 C CA . GLY A 1 101 ? -0.175 9.635 4.982 1.00 87.94 101 GLY A CA 1
ATOM 761 C C . GLY A 1 101 ? 0.656 10.296 6.091 1.00 87.94 101 GLY A C 1
ATOM 762 O O . GLY A 1 101 ? 0.223 11.302 6.642 1.00 87.94 101 GLY A O 1
ATOM 763 N N . ASN A 1 102 ? 1.850 9.778 6.396 1.00 90.25 102 ASN A N 1
ATOM 764 C CA . ASN A 1 102 ? 2.795 10.361 7.354 1.00 90.25 102 ASN A CA 1
ATOM 765 C C . ASN A 1 102 ? 3.967 11.091 6.675 1.00 90.25 102 ASN A C 1
ATOM 767 O O . ASN A 1 102 ? 4.989 11.326 7.317 1.00 90.25 102 ASN A O 1
ATOM 771 N N . ASN A 1 103 ? 3.855 11.414 5.382 1.00 91.38 103 ASN A N 1
ATOM 772 C CA . ASN A 1 103 ? 4.923 12.027 4.581 1.00 91.38 103 ASN A CA 1
ATOM 773 C C . ASN A 1 103 ? 6.219 11.197 4.518 1.00 91.38 103 ASN A C 1
ATOM 775 O O . ASN A 1 103 ? 7.300 11.739 4.293 1.00 91.38 103 ASN A O 1
ATOM 779 N N . VAL A 1 104 ? 6.125 9.877 4.693 1.00 89.38 104 VAL A N 1
ATOM 780 C CA . VAL A 1 104 ? 7.256 8.964 4.498 1.00 89.38 104 VAL A CA 1
ATOM 781 C C . VAL A 1 104 ? 7.227 8.456 3.061 1.00 89.38 104 VAL A C 1
ATOM 783 O O . VAL A 1 104 ? 6.18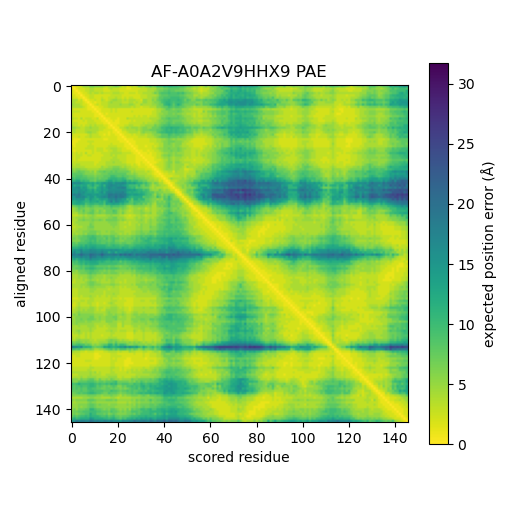5 8.005 2.578 1.00 89.38 104 VAL A O 1
ATOM 786 N N . GLY A 1 105 ? 8.370 8.545 2.378 1.00 90.50 105 GLY A N 1
ATOM 787 C CA . GLY A 1 105 ? 8.532 8.066 1.008 1.00 90.50 105 GLY A CA 1
ATOM 788 C C . GLY A 1 105 ? 8.295 6.563 0.904 1.00 90.50 105 GLY A C 1
ATOM 789 O O . GLY A 1 105 ? 8.841 5.773 1.676 1.00 90.50 105 GLY A O 1
ATOM 790 N N . CYS A 1 106 ? 7.475 6.181 -0.062 1.00 89.75 106 CYS A N 1
ATOM 791 C CA . CYS A 1 106 ? 7.211 4.798 -0.400 1.00 89.75 106 CYS A CA 1
ATOM 792 C C . CYS A 1 106 ? 8.319 4.274 -1.314 1.00 89.75 106 CYS A C 1
ATOM 794 O O . CYS A 1 106 ? 8.841 4.992 -2.168 1.00 89.75 106 CYS A O 1
ATOM 796 N N . GLY A 1 107 ? 8.721 3.022 -1.096 1.00 88.88 107 GLY A N 1
ATOM 797 C CA . GLY A 1 107 ? 9.788 2.402 -1.877 1.00 88.88 107 GLY A CA 1
ATOM 798 C C . GLY A 1 107 ? 9.396 2.196 -3.343 1.00 88.88 107 GLY A C 1
ATOM 799 O O . GLY A 1 107 ? 8.217 2.207 -3.687 1.00 88.88 107 GLY A O 1
ATOM 800 N N . GLY A 1 108 ? 10.393 1.993 -4.206 1.00 90.50 108 GLY A N 1
ATOM 801 C CA . GLY A 1 108 ? 10.190 1.903 -5.654 1.00 90.50 108 GLY A CA 1
ATOM 802 C C . GLY A 1 108 ? 10.161 3.263 -6.355 1.00 90.50 108 GLY A C 1
ATOM 803 O O . GLY A 1 108 ? 10.369 4.307 -5.741 1.00 90.50 108 GLY A O 1
ATOM 804 N N . SER A 1 109 ? 9.962 3.247 -7.671 1.00 89.75 109 SER A N 1
ATOM 805 C CA . SER A 1 109 ? 9.952 4.438 -8.526 1.00 89.75 109 SER A CA 1
ATOM 806 C C . SER A 1 109 ? 9.119 4.200 -9.786 1.00 89.75 109 SER A C 1
ATOM 808 O O . SER A 1 109 ? 9.073 3.087 -10.301 1.00 89.75 109 SER A O 1
ATOM 810 N N . LEU A 1 110 ? 8.499 5.253 -10.317 1.00 88.31 110 LEU A N 1
ATOM 811 C CA . LEU A 1 110 ? 7.900 5.278 -11.662 1.00 88.31 110 LEU A CA 1
ATOM 812 C C . LEU A 1 110 ? 8.693 6.175 -12.627 1.00 88.31 110 LEU A C 1
ATOM 814 O O . LEU A 1 110 ? 8.266 6.420 -13.753 1.00 88.31 110 LEU A O 1
ATOM 818 N N . SER A 1 111 ? 9.849 6.676 -12.187 1.00 85.62 111 SER A N 1
ATOM 819 C CA . SER A 1 111 ? 10.739 7.491 -13.007 1.00 85.62 111 SER A CA 1
ATOM 820 C C . SER A 1 111 ? 11.601 6.615 -13.908 1.00 85.62 111 SER A C 1
ATOM 822 O O . SER A 1 111 ? 12.214 5.649 -13.457 1.00 85.62 111 SER A O 1
ATOM 824 N N . LEU A 1 112 ? 11.699 7.016 -15.173 1.00 82.44 112 LEU A N 1
ATOM 825 C CA . LEU A 1 112 ? 12.632 6.447 -16.144 1.00 82.44 112 LEU A CA 1
ATOM 826 C C . LEU A 1 112 ? 14.010 7.120 -16.127 1.00 82.44 112 LEU A C 1
ATOM 828 O O . LEU A 1 112 ? 14.947 6.621 -16.742 1.00 82.44 112 LEU A O 1
ATOM 832 N N . ALA A 1 113 ? 14.129 8.273 -15.464 1.00 77.19 113 ALA A N 1
ATOM 833 C CA . ALA A 1 113 ? 15.309 9.129 -15.543 1.00 77.19 113 ALA A CA 1
ATOM 834 C C . ALA A 1 113 ? 16.453 8.688 -14.613 1.00 77.19 113 ALA A C 1
ATOM 836 O O . ALA A 1 113 ? 17.591 9.112 -14.800 1.00 77.19 113 ALA A O 1
ATOM 837 N N . SER A 1 114 ? 16.183 7.848 -13.609 1.00 63.38 114 SER A N 1
ATOM 838 C CA . SER A 1 114 ? 17.205 7.351 -12.686 1.00 63.38 114 SER A CA 1
ATOM 839 C C . SER A 1 114 ? 16.781 6.044 -12.008 1.00 63.38 114 SER A C 1
ATOM 841 O O . SER A 1 114 ? 15.652 5.903 -11.544 1.00 63.38 114 SER A O 1
ATOM 843 N N . GLY A 1 115 ? 17.707 5.080 -11.935 1.00 76.00 115 GLY A N 1
ATOM 844 C CA . GLY A 1 115 ? 17.553 3.871 -11.116 1.00 76.00 115 GLY A CA 1
ATOM 845 C C . GLY A 1 115 ? 16.429 2.922 -11.550 1.00 76.00 115 GLY A C 1
ATOM 846 O O . GLY A 1 115 ? 15.577 2.573 -10.732 1.00 76.00 115 GLY A O 1
ATOM 847 N N . LEU A 1 116 ? 16.462 2.448 -12.804 1.00 89.56 116 LEU A N 1
ATOM 848 C CA . LEU A 1 116 ? 15.493 1.494 -13.382 1.00 89.56 116 LEU A CA 1
ATOM 849 C C . LEU A 1 116 ? 15.291 0.220 -12.545 1.00 89.56 116 LEU A C 1
ATOM 851 O O . LEU A 1 116 ? 14.228 -0.386 -12.599 1.00 89.56 116 LEU A O 1
ATOM 855 N N . GLN A 1 117 ? 16.260 -0.153 -11.711 1.00 91.75 117 GLN A N 1
ATOM 856 C CA . GLN A 1 117 ? 16.177 -1.273 -10.767 1.00 91.75 117 GLN A CA 1
ATOM 857 C C . GLN A 1 117 ? 14.969 -1.173 -9.816 1.00 91.75 117 GLN A C 1
ATOM 859 O O . GLN A 1 117 ? 14.434 -2.196 -9.396 1.00 91.75 117 GLN A O 1
ATOM 864 N N . ASN A 1 118 ? 14.528 0.051 -9.497 1.00 91.19 118 ASN A N 1
ATOM 865 C CA . ASN A 1 118 ? 13.374 0.337 -8.637 1.00 91.19 118 ASN A CA 1
ATOM 866 C C . ASN A 1 118 ? 12.068 0.555 -9.417 1.00 91.19 118 ASN A C 1
ATOM 868 O O . ASN A 1 118 ? 11.034 0.838 -8.808 1.00 91.19 118 ASN A O 1
ATOM 872 N N . PHE A 1 119 ? 12.096 0.440 -10.745 1.00 92.62 119 PHE A N 1
ATOM 873 C CA . PHE A 1 119 ? 10.949 0.738 -11.590 1.00 92.62 119 PHE A CA 1
ATOM 874 C C . PHE A 1 119 ? 9.771 -0.206 -11.305 1.00 92.62 119 PHE A C 1
ATOM 876 O O . PHE A 1 119 ? 9.891 -1.430 -11.397 1.00 92.62 119 PHE A O 1
ATOM 883 N N . GLY A 1 120 ? 8.639 0.374 -10.903 1.00 91.06 120 GLY A N 1
ATOM 884 C CA . GLY A 1 120 ? 7.418 -0.341 -10.535 1.00 91.06 120 GLY A CA 1
ATOM 885 C C . GLY A 1 120 ? 7.517 -1.197 -9.266 1.00 91.06 120 GLY A C 1
ATOM 886 O O . GLY A 1 120 ? 6.547 -1.869 -8.928 1.00 91.06 120 GLY A O 1
ATOM 887 N N . VAL A 1 121 ? 8.650 -1.204 -8.554 1.00 93.25 121 VAL A N 1
ATOM 888 C CA . VAL A 1 121 ? 8.866 -2.072 -7.382 1.00 93.25 121 VAL A CA 1
ATOM 889 C C . VAL A 1 121 ? 7.927 -1.671 -6.243 1.00 93.25 121 VAL A C 1
ATOM 891 O O . VAL A 1 121 ? 7.836 -0.497 -5.900 1.00 93.25 121 VAL A O 1
ATOM 894 N N . ILE A 1 122 ? 7.260 -2.646 -5.619 1.00 93.88 122 ILE A N 1
ATOM 895 C CA . ILE A 1 122 ? 6.366 -2.411 -4.476 1.00 93.88 122 ILE A CA 1
ATOM 896 C C . ILE A 1 122 ? 7.014 -2.992 -3.223 1.00 93.88 122 ILE A C 1
ATOM 898 O O . ILE A 1 122 ? 7.021 -4.206 -3.031 1.00 93.88 122 ILE A O 1
ATOM 902 N N . SER A 1 123 ? 7.551 -2.141 -2.352 1.00 91.50 123 SER A N 1
ATOM 903 C CA . SER A 1 123 ? 8.294 -2.590 -1.162 1.00 91.50 123 SER A CA 1
ATOM 904 C C . SER A 1 123 ? 7.812 -2.005 0.163 1.00 91.50 123 SER A C 1
ATOM 906 O O . SER A 1 123 ? 8.400 -2.277 1.206 1.00 91.50 123 SER A O 1
ATOM 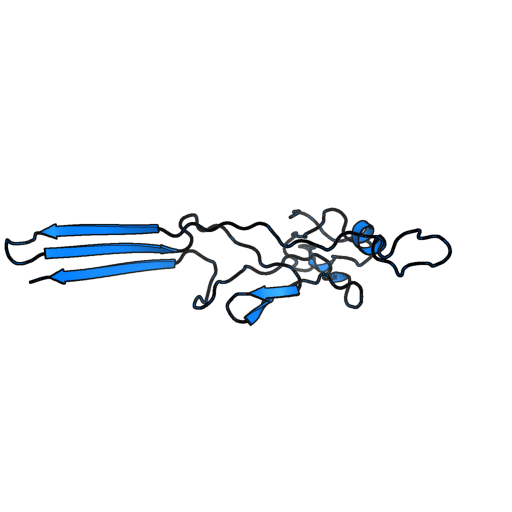908 N N . SER A 1 124 ? 6.731 -1.223 0.148 1.00 91.25 124 SER A N 1
ATOM 909 C CA . SER A 1 124 ? 6.220 -0.553 1.345 1.00 91.25 124 SER A CA 1
ATOM 910 C C . SER A 1 124 ? 4.705 -0.656 1.461 1.00 91.25 124 SER A C 1
ATOM 912 O O . SER A 1 124 ? 3.989 -0.711 0.459 1.00 91.25 124 SER A O 1
ATOM 914 N N . GLN A 1 125 ? 4.222 -0.680 2.702 1.00 91.31 125 GLN A N 1
ATOM 915 C CA . GLN A 1 125 ? 2.800 -0.568 3.005 1.00 91.31 125 GLN A CA 1
ATOM 916 C C . GLN A 1 125 ? 2.400 0.906 3.126 1.00 91.31 125 GLN A C 1
ATOM 918 O O . GLN A 1 125 ? 3.170 1.736 3.619 1.00 91.31 125 GLN A O 1
ATOM 923 N N . PHE A 1 126 ? 1.181 1.225 2.713 1.00 91.06 126 PHE A N 1
ATOM 924 C CA . PHE A 1 126 ? 0.576 2.517 2.975 1.00 91.06 126 PHE A CA 1
ATOM 925 C C . PHE A 1 126 ? 0.183 2.606 4.452 1.00 91.06 126 PHE A C 1
ATOM 927 O O . PHE A 1 126 ? -0.416 1.689 5.016 1.00 91.06 126 PHE A O 1
ATOM 934 N N . ILE A 1 127 ? 0.523 3.728 5.080 1.00 91.00 127 ILE A N 1
ATOM 935 C CA . ILE A 1 127 ? 0.154 4.033 6.460 1.00 91.00 127 ILE A CA 1
ATOM 936 C C . ILE A 1 127 ? -0.652 5.336 6.424 1.00 91.00 127 ILE A C 1
ATOM 938 O O . ILE A 1 127 ? -0.115 6.349 5.963 1.00 91.00 127 ILE A O 1
ATOM 942 N N . PRO A 1 128 ? -1.929 5.324 6.854 1.00 87.31 128 PRO A N 1
ATOM 943 C CA . PRO A 1 128 ? -2.730 6.538 6.960 1.00 87.31 128 PRO A CA 1
ATOM 944 C C . PRO A 1 128 ? -2.111 7.545 7.934 1.00 87.31 128 PRO A C 1
ATOM 946 O O . PRO A 1 128 ? -1.375 7.161 8.846 1.00 87.31 128 PRO A O 1
ATOM 949 N N . ALA A 1 129 ? -2.462 8.821 7.770 1.00 86.12 129 ALA A N 1
ATOM 950 C CA . ALA A 1 129 ? -2.062 9.870 8.702 1.00 86.12 129 ALA A CA 1
ATOM 951 C C . ALA A 1 129 ? -2.466 9.505 10.143 1.00 86.12 129 ALA A C 1
ATOM 953 O O . ALA A 1 129 ? -3.530 8.922 10.367 1.00 86.12 129 ALA A O 1
ATOM 954 N N . ASN A 1 130 ? -1.624 9.862 11.117 1.00 84.69 130 ASN A N 1
ATOM 955 C CA . ASN A 1 130 ? -1.814 9.589 12.551 1.00 84.69 130 ASN A CA 1
ATOM 956 C C . ASN A 1 130 ? -1.719 8.107 12.960 1.00 84.69 130 ASN A C 1
ATOM 958 O O . ASN A 1 130 ? -2.151 7.739 14.052 1.00 84.69 130 ASN A O 1
ATOM 962 N N . ARG A 1 131 ? -1.137 7.241 12.121 1.00 83.44 131 ARG A N 1
ATOM 963 C CA . ARG A 1 131 ? -0.857 5.837 12.468 1.00 83.44 131 ARG A CA 1
ATOM 964 C C . ARG A 1 131 ? 0.622 5.529 12.320 1.00 83.44 131 ARG A C 1
ATOM 966 O O . ARG A 1 131 ? 1.272 6.053 11.433 1.00 83.44 131 ARG A O 1
ATOM 973 N N . THR A 1 132 ? 1.162 4.632 13.138 1.00 84.62 132 THR A N 1
ATOM 974 C CA . THR A 1 132 ? 2.560 4.167 13.015 1.00 84.62 132 THR A CA 1
ATOM 975 C C . THR A 1 132 ? 2.685 2.842 12.259 1.00 84.62 132 THR A C 1
ATOM 977 O O . THR A 1 132 ? 3.787 2.435 11.904 1.00 84.62 132 THR A O 1
ATOM 980 N N . SER A 1 133 ? 1.561 2.177 11.974 1.00 85.50 133 SER A N 1
ATOM 981 C CA . SER A 1 133 ? 1.504 0.916 11.232 1.00 85.50 133 SER A CA 1
ATOM 982 C C . SER A 1 133 ? 0.199 0.783 10.439 1.00 85.50 133 SER A C 1
ATOM 984 O O . SER A 1 133 ? -0.862 1.233 10.886 1.00 85.50 133 SER A O 1
ATOM 986 N N . GLY A 1 134 ? 0.278 0.129 9.275 1.00 85.25 134 GLY A N 1
ATOM 987 C CA . GLY A 1 134 ? -0.870 -0.299 8.467 1.00 85.25 134 GLY A CA 1
ATOM 988 C C . GLY A 1 134 ? -1.539 -1.585 8.977 1.00 85.25 134 GLY A C 1
ATOM 989 O O . GLY A 1 134 ? -2.655 -1.902 8.562 1.00 85.25 134 GLY A O 1
ATOM 990 N N . SER A 1 135 ? -0.903 -2.303 9.911 1.00 90.62 135 SER A N 1
ATOM 991 C CA . SER A 1 135 ? -1.506 -3.460 10.588 1.00 90.62 135 SER A CA 1
ATOM 992 C C . SER A 1 135 ? -2.731 -3.053 11.405 1.00 90.62 135 SER A C 1
ATOM 994 O O . SER A 1 135 ? -2.828 -1.909 11.853 1.00 90.62 135 SER A O 1
ATOM 996 N N . ARG A 1 136 ? -3.648 -3.995 11.640 1.00 92.94 136 ARG A N 1
ATOM 997 C CA . ARG A 1 136 ? -4.871 -3.765 12.417 1.00 92.94 136 ARG A CA 1
ATOM 998 C C . ARG A 1 136 ? -4.587 -3.122 13.772 1.00 92.94 136 ARG A C 1
ATOM 1000 O O . ARG A 1 136 ? -3.711 -3.575 14.508 1.00 92.94 136 ARG A O 1
ATOM 1007 N N . TRP A 1 137 ? -5.374 -2.100 14.097 1.00 90.62 137 TRP A N 1
ATOM 1008 C CA . TRP A 1 137 ? -5.363 -1.446 15.400 1.00 90.62 137 TRP A CA 1
ATOM 1009 C C . TRP A 1 137 ? -6.734 -1.600 16.049 1.00 90.62 137 TRP A C 1
ATOM 1011 O O . TRP A 1 137 ? -7.754 -1.439 15.383 1.00 90.62 137 TRP A O 1
ATOM 1021 N N . ILE A 1 138 ? -6.744 -1.970 17.327 1.00 94.12 138 ILE A N 1
ATOM 1022 C CA . ILE A 1 138 ? -7.959 -2.165 18.110 1.00 94.12 138 ILE A CA 1
ATOM 1023 C C . ILE A 1 138 ? -7.900 -1.208 19.291 1.00 94.12 138 ILE A C 1
ATOM 1025 O O . ILE A 1 138 ? -6.924 -1.223 20.045 1.00 94.12 138 ILE A O 1
ATOM 1029 N N . GLN A 1 139 ? -8.942 -0.402 19.449 1.00 94.81 139 GLN A N 1
ATOM 1030 C CA . GLN A 1 139 ? -9.112 0.486 20.588 1.00 94.81 139 GLN A CA 1
ATOM 1031 C C . GLN A 1 139 ? -10.314 0.028 21.404 1.00 94.81 139 GLN A C 1
ATOM 1033 O O . GLN A 1 139 ? -11.394 -0.191 20.869 1.00 94.81 139 GLN A O 1
ATOM 1038 N N . LEU A 1 140 ? -10.115 -0.124 22.709 1.00 96.44 140 LEU A N 1
ATOM 1039 C CA . LEU A 1 140 ? -11.171 -0.476 23.651 1.00 96.44 140 LEU A CA 1
ATOM 1040 C C . LEU A 1 140 ? -11.477 0.744 24.510 1.00 96.44 140 LEU A C 1
ATOM 1042 O O . LEU A 1 140 ? -10.553 1.368 25.033 1.00 96.44 140 LEU A O 1
ATOM 1046 N N . SER A 1 141 ? -12.758 1.065 24.667 1.00 96.50 141 SER A N 1
ATOM 1047 C CA . SER A 1 141 ? -13.198 2.180 25.503 1.00 96.50 141 SER A CA 1
ATOM 1048 C C . SER A 1 141 ? -14.291 1.741 26.470 1.00 96.50 141 SER A C 1
ATOM 1050 O O . SER A 1 141 ? -15.128 0.888 26.167 1.00 96.50 141 SER A O 1
ATOM 1052 N N . LEU A 1 142 ? -14.276 2.348 27.653 1.00 95.94 142 LEU A N 1
ATOM 1053 C CA . LEU A 1 142 ? -15.261 2.139 28.704 1.00 95.94 142 LEU A CA 1
ATOM 1054 C C . LEU A 1 142 ? -15.768 3.501 29.170 1.00 95.94 142 LEU A C 1
ATOM 1056 O O . LEU A 1 142 ? -14.974 4.358 29.557 1.00 95.94 142 LEU A O 1
ATOM 1060 N N . ARG A 1 143 ? -17.086 3.699 29.138 1.00 95.50 143 ARG A N 1
ATOM 1061 C CA . ARG A 1 143 ? -17.738 4.929 29.598 1.00 95.50 143 ARG A CA 1
ATOM 1062 C C . ARG A 1 143 ? -18.741 4.614 30.698 1.00 95.50 143 ARG A C 1
ATOM 1064 O O . ARG A 1 143 ? -19.594 3.747 30.519 1.00 95.50 143 ARG A O 1
ATOM 1071 N N . PHE A 1 144 ? -18.650 5.365 31.790 1.00 94.00 144 PHE A N 1
ATOM 1072 C CA . PHE A 1 144 ? -19.607 5.360 32.893 1.00 94.00 144 PHE A CA 1
ATOM 1073 C C . PHE A 1 144 ? -20.523 6.580 32.785 1.00 94.00 144 PHE A C 1
ATOM 1075 O O . PHE A 1 144 ? -20.057 7.681 32.488 1.00 94.00 144 PHE A O 1
ATOM 1082 N N . GLU A 1 145 ? -21.809 6.376 33.025 1.00 92.00 145 GLU A N 1
ATOM 1083 C CA . GLU A 1 145 ? -22.843 7.410 33.064 1.00 92.00 145 GLU A CA 1
ATOM 1084 C C . GLU A 1 145 ? -23.660 7.199 34.343 1.00 92.00 145 GLU A C 1
ATOM 1086 O O . GLU A 1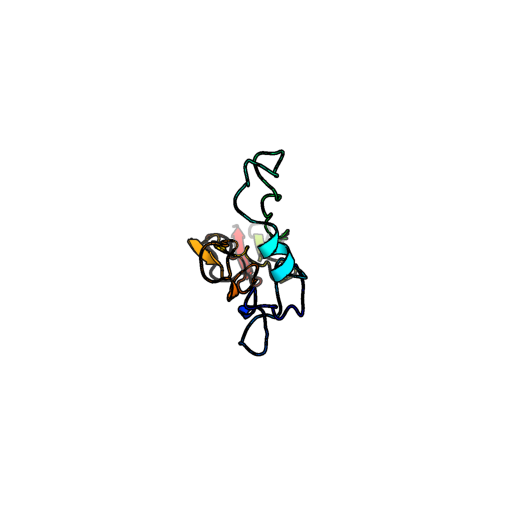 145 ? -24.002 6.056 34.660 1.00 92.00 145 GLU A O 1
ATOM 1091 N N . PHE A 1 146 ? -23.853 8.270 35.116 1.00 88.31 146 PHE A N 1
ATOM 1092 C CA . PHE A 1 146 ? -24.408 8.262 36.471 1.00 88.31 146 PHE A CA 1
ATOM 1093 C C . PHE A 1 146 ? -25.290 9.485 36.730 1.00 88.31 146 PHE A C 1
ATOM 1095 O O . PHE A 1 146 ? -25.049 10.523 36.069 1.00 88.31 146 PHE A O 1
#

Mean predicted aligned error: 6.6 Å

Solvent-accessible surface area (backbone atoms only — not comparable to full-atom values): 8388 Å² total; per-residue (Å²): 115,30,74,77,27,44,49,45,97,66,16,12,36,51,5,14,54,92,67,75,21,70,16,22,18,61,43,80,58,43,44,66,57,55,67,54,68,61,85,81,46,89,91,78,48,95,53,97,66,84,66,80,82,87,76,75,75,88,77,85,84,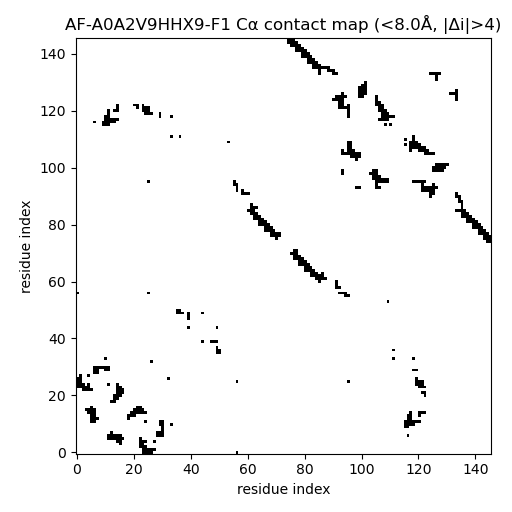51,69,51,74,50,74,50,76,46,74,81,47,101,62,33,37,37,36,42,34,42,38,30,40,36,67,84,53,62,88,44,68,28,40,39,54,39,63,36,52,73,73,46,76,27,38,38,21,78,52,88,89,61,66,41,30,28,28,35,11,39,71,34,68,34,25,58,60,97,51,96,58,53,61,55,45,78,48,78,49,78,45,82,46,114

Radius of gyration: 22.97 Å; Cα contacts (8 Å, |Δi|>4): 307; chains: 1; bounding box: 50×28×76 Å

pLDDT: mean 89.18, std 5.97, range [63.38, 96.69]

Secondary structure (DSSP, 8-state):
-EES---BTTBSGGG-GGGT--SEES-S-HHHHHHH-----TTT--SS-SSPPP-PPP-----EEEEEEEESSSS-EEEEEEEEESTT-PPPBPPTT-B-TTSPBPSSB--SSS-GGGBTB---B---TT-S-SS-EEEEEEEEE-

Foldseek 3Di:
DDAQACADPQAQNQCRVVVVHVSDFPDNHLPVVLVQDDDDDPVPDPDDGRDDDDDFDDDDADKDKDKDWDAPDPQKIKIKMKIKTRVVQDFAWDGAQDAAQCRHGFFADCDSPDRSNRHRGTHGTHDHHPDPDPGMDMDIDMDMGD